Protein AF-A0A645IVE7-F1 (afdb_monomer_lite)

pLDDT: mean 90.04, std 11.1, range [59.75, 98.44]

InterPro domains:
  IPR007184 Mannoside phosphorylase [PF04041] (2-77)
  IPR007184 Mannoside phosphorylase [PTHR34106] (1-77)
  IPR023296 Glycosyl hydrolase, five-bladed beta-propeller domain superfamily [G3DSA:2.115.10.20] (1-80)
  IPR023296 Glycosyl hydrolase, five-bladed beta-propeller domain superfamily [SSF75005] (1-71)

Structure (mmCIF, N/CA/C/O backbone):
data_AF-A0A645IVE7-F1
#
_entry.id   AF-A0A645IVE7-F1
#
loop_
_atom_site.group_PDB
_atom_site.id
_atom_site.type_symbol
_atom_site.label_atom_id
_atom_site.label_alt_id
_atom_site.label_comp_id
_atom_site.label_asym_id
_atom_site.label_entity_id
_atom_site.label_seq_id
_atom_site.pdbx_PDB_ins_code
_atom_site.Cartn_x
_atom_site.Cartn_y
_atom_site.Cartn_z
_atom_site.occupancy
_atom_site.B_iso_or_equiv
_atom_site.auth_seq_id
_atom_site.auth_comp_id
_atom_site.auth_asym_id
_atom_site.auth_atom_id
_atom_site.pdbx_PDB_model_num
ATOM 1 N N . MET A 1 1 ? -10.160 4.236 7.125 1.00 92.12 1 MET A N 1
ATOM 2 C CA . MET A 1 1 ? -10.665 3.307 8.155 1.00 92.12 1 MET A CA 1
ATOM 3 C C . MET A 1 1 ? -12.133 3.587 8.321 1.00 92.12 1 MET A C 1
ATOM 5 O O . MET A 1 1 ? -12.492 4.733 8.575 1.00 92.12 1 MET A O 1
ATOM 9 N N . PHE A 1 2 ? -12.946 2.565 8.107 1.00 95.00 2 PHE A N 1
ATOM 10 C CA . PHE A 1 2 ? -14.398 2.632 8.201 1.00 95.00 2 PHE A CA 1
ATOM 11 C C . PHE A 1 2 ? -14.867 1.989 9.503 1.00 95.00 2 PHE A C 1
ATOM 13 O O . PHE A 1 2 ? -14.102 1.266 10.147 1.00 95.00 2 PHE A O 1
ATOM 20 N N . ASP A 1 3 ? -16.093 2.300 9.900 1.00 95.31 3 ASP A N 1
ATOM 21 C CA . ASP A 1 3 ? -16.745 1.661 11.036 1.00 95.31 3 ASP A CA 1
ATOM 22 C C . ASP A 1 3 ? -17.033 0.184 10.726 1.00 95.31 3 ASP A C 1
ATOM 24 O O . ASP A 1 3 ? -17.318 -0.189 9.587 1.00 95.31 3 ASP A O 1
ATOM 28 N N . LEU A 1 4 ? -16.894 -0.672 11.740 1.00 97.06 4 LEU A N 1
ATOM 29 C CA . LEU A 1 4 ? -17.060 -2.118 11.593 1.00 97.06 4 LEU A CA 1
ATOM 30 C C . LEU A 1 4 ? -18.537 -2.520 11.454 1.00 97.06 4 LEU A C 1
ATOM 32 O O . LEU A 1 4 ? -18.830 -3.512 10.792 1.00 97.06 4 LEU A O 1
ATOM 36 N N . ALA A 1 5 ? -19.451 -1.780 12.088 1.00 97.94 5 ALA A N 1
ATOM 37 C CA . ALA A 1 5 ? -20.885 -2.051 12.036 1.00 97.94 5 ALA A CA 1
ATOM 38 C C . ALA A 1 5 ? -21.556 -1.356 10.842 1.00 97.94 5 ALA A C 1
ATOM 40 O O . ALA A 1 5 ? -22.482 -1.912 10.256 1.00 97.94 5 ALA A O 1
ATOM 41 N N . ASP A 1 6 ? -21.079 -0.163 10.474 1.00 95.94 6 ASP A N 1
ATOM 42 C CA . ASP A 1 6 ? -21.582 0.605 9.332 1.00 95.94 6 ASP A CA 1
ATOM 43 C C . ASP A 1 6 ? -20.437 1.032 8.389 1.00 95.94 6 ASP A C 1
ATOM 45 O O . ASP A 1 6 ? -19.829 2.089 8.580 1.00 95.94 6 ASP A O 1
ATOM 49 N N . PRO A 1 7 ? -20.145 0.265 7.322 1.00 95.31 7 PRO A N 1
ATOM 50 C CA . PRO A 1 7 ? -19.025 0.558 6.430 1.00 95.31 7 PRO A CA 1
ATOM 51 C C . PRO A 1 7 ? -19.211 1.842 5.607 1.00 95.31 7 PRO A C 1
ATOM 53 O O . PRO A 1 7 ? -18.259 2.285 4.968 1.00 95.31 7 PRO A O 1
ATOM 56 N N . THR A 1 8 ? -20.397 2.468 5.611 1.00 95.44 8 THR A N 1
ATOM 57 C CA . THR A 1 8 ? -20.606 3.777 4.965 1.00 95.44 8 THR A CA 1
ATOM 58 C C . THR A 1 8 ? -20.008 4.923 5.788 1.00 95.44 8 THR A C 1
ATOM 60 O O . THR A 1 8 ? -19.747 6.010 5.267 1.00 95.44 8 THR A O 1
ATOM 63 N N . LYS A 1 9 ? -19.722 4.674 7.071 1.00 92.50 9 LYS A N 1
ATOM 64 C CA . LYS A 1 9 ? -19.172 5.656 7.997 1.00 92.50 9 LYS A CA 1
ATOM 65 C C . LYS A 1 9 ? -17.647 5.634 7.991 1.00 92.50 9 LYS A C 1
ATOM 67 O O . LYS A 1 9 ? -16.999 4.700 8.467 1.00 92.50 9 LYS A O 1
ATOM 72 N N . LEU A 1 10 ? -17.056 6.719 7.501 1.00 92.81 10 LEU A N 1
ATOM 73 C CA . LEU A 1 10 ? -15.612 6.932 7.498 1.00 92.81 10 LEU A CA 1
ATOM 74 C C . LEU A 1 10 ? -15.132 7.467 8.860 1.00 92.81 10 LEU A C 1
ATOM 76 O O . LEU A 1 10 ? -15.565 8.526 9.308 1.00 92.81 10 LEU A O 1
ATOM 80 N N . LEU A 1 11 ? -14.222 6.743 9.517 1.00 94.81 11 LEU A N 1
ATOM 81 C CA . LEU A 1 11 ? -13.693 7.093 10.844 1.00 94.81 11 LEU A CA 1
ATOM 82 C C . LEU A 1 11 ? -12.349 7.825 10.787 1.00 94.81 11 LEU A C 1
ATOM 84 O O . LEU A 1 11 ? -12.089 8.706 11.607 1.00 94.81 11 LEU A O 1
ATOM 88 N N . ALA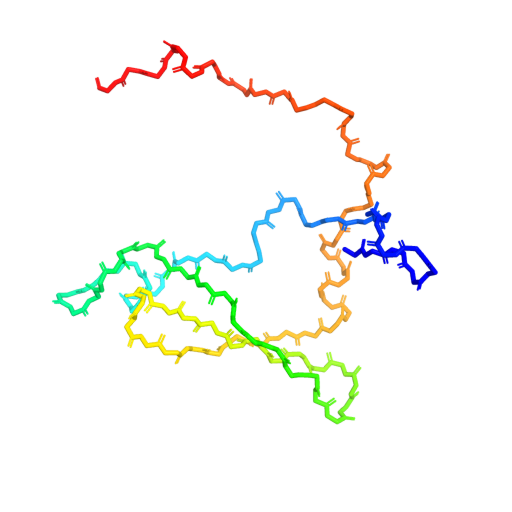 A 1 12 ? -11.474 7.442 9.856 1.00 94.56 12 ALA A N 1
ATOM 89 C CA . ALA A 1 12 ? -10.143 8.027 9.711 1.00 94.56 12 ALA A CA 1
ATOM 90 C C . ALA A 1 12 ? -9.597 7.874 8.286 1.00 94.56 12 ALA A C 1
ATOM 92 O O . ALA A 1 12 ? -9.905 6.896 7.599 1.00 94.56 12 ALA A O 1
ATOM 93 N N . VAL A 1 13 ? -8.721 8.787 7.877 1.00 94.31 13 VAL A N 1
ATOM 94 C CA . VAL A 1 13 ? -8.014 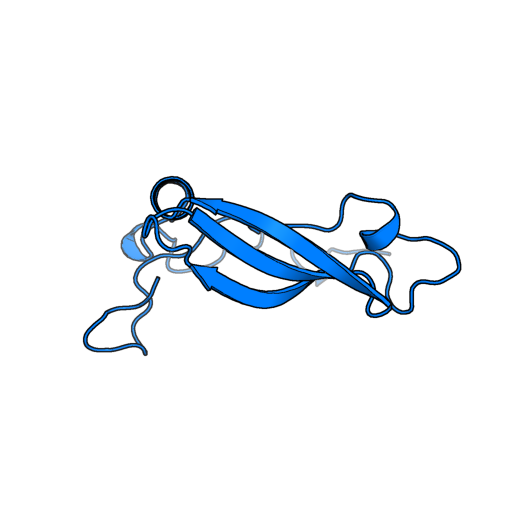8.789 6.580 1.00 94.31 13 VAL A CA 1
ATOM 95 C C . VAL A 1 13 ? -6.545 9.132 6.785 1.00 94.31 13 VAL A C 1
ATOM 97 O O . VAL A 1 13 ? -6.177 9.672 7.824 1.00 94.31 13 VAL A O 1
ATOM 100 N N . THR A 1 14 ? -5.694 8.869 5.802 1.00 93.75 14 THR A N 1
ATOM 101 C CA . THR A 1 14 ? -4.345 9.444 5.782 1.00 93.75 14 THR A CA 1
ATOM 102 C C . THR A 1 14 ? -4.408 10.865 5.217 1.00 93.75 14 THR A C 1
ATOM 104 O O . THR A 1 14 ? -5.220 11.154 4.340 1.00 93.75 14 THR A O 1
ATOM 107 N N . LYS A 1 15 ? -3.584 11.786 5.736 1.00 90.81 15 LYS A N 1
ATOM 108 C CA . LYS A 1 15 ? -3.511 13.167 5.206 1.00 90.81 15 LYS A CA 1
ATOM 109 C C . LYS A 1 15 ? -2.701 13.276 3.916 1.00 90.81 15 LYS A C 1
ATOM 111 O O . LYS A 1 15 ? -2.874 14.237 3.175 1.00 90.81 15 LYS A O 1
ATOM 116 N N . SER A 1 16 ? -1.843 12.295 3.676 1.00 91.25 16 SER A N 1
ATOM 117 C CA . SER A 1 16 ? -1.007 12.179 2.490 1.00 91.25 16 SER A CA 1
ATOM 118 C C . SER A 1 16 ? -1.219 10.802 1.857 1.00 91.25 16 SER A C 1
ATOM 120 O O . SER A 1 16 ? -1.670 9.877 2.552 1.00 91.25 16 SER A O 1
ATOM 122 N N . PRO A 1 17 ? -0.907 10.645 0.560 1.00 93.69 17 PRO A N 1
ATOM 123 C CA . PRO A 1 17 ? -0.839 9.331 -0.065 1.00 93.69 17 PRO A CA 1
ATOM 124 C C . PRO A 1 17 ? 0.116 8.407 0.702 1.00 93.69 17 PRO A C 1
ATOM 126 O O . PRO A 1 17 ? 1.121 8.863 1.242 1.00 93.69 17 PRO A O 1
ATOM 129 N N . LEU A 1 18 ? -0.209 7.114 0.751 1.00 94.44 18 LEU A N 1
ATOM 130 C CA . LEU A 1 18 ? 0.668 6.095 1.344 1.00 94.44 18 LEU A CA 1
ATOM 131 C C . LEU A 1 18 ? 1.819 5.707 0.413 1.00 94.44 18 LEU A C 1
ATOM 133 O O . LEU A 1 18 ? 2.888 5.339 0.880 1.00 94.44 18 LEU A O 1
ATOM 137 N N . LEU A 1 19 ? 1.568 5.768 -0.893 1.00 95.25 19 LEU A N 1
ATOM 138 C CA . LEU A 1 19 ? 2.507 5.431 -1.949 1.00 95.25 19 LEU A CA 1
ATOM 139 C C . LEU A 1 19 ? 2.309 6.436 -3.085 1.00 95.25 19 LEU A C 1
ATOM 141 O O . LEU A 1 19 ? 1.170 6.790 -3.406 1.00 95.25 19 LEU A O 1
ATOM 145 N N . VAL A 1 20 ? 3.411 6.902 -3.661 1.00 96.38 20 VAL A N 1
ATOM 146 C CA . VAL A 1 20 ? 3.459 7.757 -4.852 1.00 96.38 20 VAL A CA 1
ATOM 147 C C . VAL A 1 20 ? 4.487 7.174 -5.818 1.00 96.38 20 VAL A C 1
ATOM 149 O O . VAL A 1 20 ? 5.338 6.399 -5.397 1.00 96.38 20 VAL A O 1
ATOM 152 N N . ALA A 1 21 ? 4.392 7.512 -7.103 1.00 96.12 21 ALA A N 1
ATOM 153 C CA . ALA A 1 21 ? 5.377 7.084 -8.089 1.00 96.12 21 ALA A CA 1
ATOM 154 C C . ALA A 1 21 ? 6.728 7.767 -7.822 1.00 96.12 21 ALA A C 1
ATOM 156 O O . ALA A 1 21 ? 6.814 8.995 -7.858 1.00 96.12 21 ALA A O 1
ATOM 157 N N . GLU A 1 22 ? 7.775 6.979 -7.594 1.00 95.44 22 GLU A N 1
ATOM 158 C CA . GLU A 1 22 ? 9.140 7.465 -7.355 1.00 95.44 22 GLU A CA 1
ATOM 159 C C . GLU A 1 22 ? 10.169 6.708 -8.199 1.00 95.44 22 GLU A C 1
ATOM 161 O O . GLU A 1 22 ? 11.112 7.303 -8.725 1.00 95.44 22 GLU A O 1
ATOM 166 N N . ALA A 1 23 ? 9.995 5.396 -8.366 1.00 94.00 23 ALA A N 1
ATOM 167 C CA . ALA A 1 23 ? 10.948 4.568 -9.089 1.00 94.00 23 ALA A CA 1
ATOM 168 C C . ALA A 1 23 ? 10.829 4.749 -10.617 1.00 94.00 23 ALA A C 1
ATOM 170 O O . ALA A 1 23 ? 9.765 5.122 -11.119 1.00 94.00 23 ALA A O 1
ATOM 171 N N . PRO A 1 24 ? 11.877 4.437 -11.409 1.00 93.69 24 PRO A N 1
ATOM 172 C CA . PRO A 1 24 ? 11.823 4.583 -12.868 1.00 93.69 24 PRO A CA 1
ATOM 173 C C . PRO A 1 24 ? 10.700 3.781 -13.539 1.00 93.69 24 PRO A C 1
ATOM 175 O O . PRO A 1 24 ? 10.101 4.242 -14.503 1.00 93.69 24 PRO A O 1
ATOM 178 N N . TYR A 1 25 ? 10.373 2.600 -13.007 1.00 92.62 25 TYR A N 1
ATOM 179 C CA . TYR A 1 25 ? 9.273 1.766 -13.507 1.00 92.62 25 TYR A CA 1
ATOM 180 C C . TYR A 1 25 ? 7.874 2.298 -13.133 1.00 92.62 25 TYR A C 1
ATOM 182 O O . TYR A 1 25 ? 6.881 1.727 -13.566 1.00 92.62 25 TYR A O 1
ATOM 190 N N . GLU A 1 26 ? 7.787 3.373 -12.345 1.00 95.44 26 GLU A N 1
ATOM 191 C CA . GLU A 1 26 ? 6.540 4.042 -11.936 1.00 95.44 26 GLU A CA 1
ATOM 192 C C . GLU A 1 26 ? 6.423 5.434 -12.562 1.00 95.44 26 GLU A C 1
ATOM 194 O O . GLU A 1 26 ? 5.338 5.864 -12.948 1.00 95.44 26 GLU A O 1
ATOM 199 N N . THR A 1 27 ? 7.545 6.156 -12.627 1.00 95.50 27 THR A N 1
ATOM 200 C CA . THR A 1 27 ? 7.600 7.556 -13.058 1.00 95.50 27 THR A CA 1
ATOM 201 C C . THR A 1 27 ? 7.773 7.707 -14.558 1.00 95.50 27 THR A C 1
ATOM 203 O O . THR A 1 27 ? 7.175 8.619 -15.115 1.00 95.50 27 THR A O 1
ATOM 206 N N . GLY A 1 28 ? 8.516 6.823 -15.229 1.00 86.81 28 GLY A N 1
ATOM 207 C CA . GLY A 1 28 ? 8.755 6.968 -16.662 1.00 86.81 28 GLY A CA 1
ATOM 208 C C . GLY A 1 28 ? 9.959 6.190 -17.180 1.00 86.81 28 GLY A C 1
ATOM 209 O O . GLY A 1 28 ? 11.086 6.389 -16.728 1.00 86.81 28 GLY A O 1
ATOM 210 N N . HIS A 1 29 ? 9.718 5.355 -18.190 1.00 78.19 29 HIS A N 1
ATOM 211 C CA . HIS A 1 29 ? 10.696 4.913 -19.188 1.00 78.19 29 HIS A CA 1
ATOM 212 C C . HIS A 1 29 ? 9.947 4.467 -20.453 1.00 78.19 29 HIS A C 1
ATOM 214 O O . HIS A 1 29 ? 8.739 4.241 -20.408 1.00 78.19 29 HIS A O 1
ATOM 220 N N . ASP A 1 30 ? 10.666 4.238 -21.553 1.00 77.31 30 ASP A N 1
ATOM 221 C CA . ASP A 1 30 ? 10.162 4.039 -22.927 1.00 77.31 30 ASP A CA 1
ATOM 222 C C . ASP A 1 30 ? 9.124 2.908 -23.129 1.00 77.31 30 ASP A C 1
ATOM 224 O O . ASP A 1 30 ? 8.657 2.688 -24.244 1.00 77.31 30 ASP A O 1
ATOM 228 N N . LYS A 1 31 ? 8.800 2.130 -22.087 1.00 80.50 31 LYS A N 1
ATOM 229 C CA . LYS A 1 31 ? 7.876 0.985 -22.152 1.00 80.50 31 LYS A CA 1
ATOM 230 C C . LYS A 1 31 ? 6.608 1.155 -21.308 1.00 80.50 31 LYS A C 1
ATOM 232 O O . LYS A 1 31 ? 5.764 0.266 -21.360 1.00 80.50 31 LYS A O 1
ATOM 237 N N . LEU A 1 32 ? 6.484 2.218 -20.510 1.00 88.56 32 LEU A N 1
ATOM 238 C CA . LEU A 1 32 ? 5.278 2.448 -19.712 1.00 88.56 32 LEU A CA 1
ATOM 239 C C . LEU A 1 32 ? 4.134 2.943 -20.601 1.00 88.56 32 LEU A C 1
ATOM 241 O O . LEU A 1 32 ? 4.356 3.677 -21.562 1.00 88.56 32 LEU A O 1
ATOM 245 N N . TRP A 1 33 ? 2.906 2.557 -20.260 1.00 92.06 33 TRP A N 1
ATOM 246 C CA . TRP A 1 33 ? 1.707 3.078 -20.922 1.00 92.06 33 TRP A CA 1
ATOM 247 C C . TRP A 1 33 ? 1.242 4.386 -20.282 1.00 92.06 33 TRP A C 1
ATOM 249 O O . TRP A 1 33 ? 0.692 5.250 -20.964 1.00 92.06 33 TRP A O 1
ATOM 259 N N . THR A 1 34 ? 1.473 4.528 -18.976 1.00 94.50 34 THR A N 1
ATOM 260 C CA . THR A 1 34 ? 1.090 5.693 -18.178 1.00 94.50 34 THR A CA 1
ATOM 261 C C . THR A 1 34 ? 2.249 6.111 -17.269 1.00 94.50 34 THR A C 1
ATOM 263 O O . THR A 1 34 ? 2.680 5.373 -16.393 1.00 94.50 34 THR A O 1
ATOM 266 N N . GLU A 1 35 ? 2.809 7.299 -17.482 1.00 95.19 35 GLU A N 1
ATOM 267 C CA . GLU A 1 35 ? 3.879 7.830 -16.626 1.00 95.19 35 GLU A CA 1
ATOM 268 C C . GLU A 1 35 ? 3.326 8.306 -15.271 1.00 95.19 35 GLU A C 1
ATOM 270 O O . GLU A 1 35 ? 2.129 8.574 -15.133 1.00 95.19 35 GLU A O 1
ATOM 275 N N . TYR A 1 36 ? 4.194 8.405 -14.258 1.00 95.69 36 TYR A N 1
ATOM 276 C CA . TYR A 1 36 ? 3.856 8.863 -12.899 1.00 95.69 36 TYR A CA 1
ATOM 277 C C . TYR A 1 36 ? 2.637 8.170 -12.268 1.00 95.69 36 TYR A C 1
ATOM 279 O O . TYR A 1 36 ? 1.877 8.783 -11.514 1.00 95.69 36 TYR A O 1
ATOM 287 N N . THR A 1 37 ? 2.445 6.884 -12.567 1.00 94.75 37 THR A N 1
ATOM 288 C CA . THR A 1 37 ? 1.231 6.149 -12.206 1.00 94.75 37 THR A CA 1
ATOM 289 C C . THR A 1 37 ? 1.554 4.934 -11.347 1.00 94.75 37 THR A C 1
ATOM 291 O O . THR A 1 37 ? 2.305 4.045 -11.748 1.00 94.75 37 THR A O 1
ATOM 294 N N . ILE A 1 38 ? 0.915 4.875 -10.177 1.00 96.81 38 ILE A N 1
ATOM 295 C CA . ILE A 1 38 ? 0.819 3.685 -9.327 1.00 96.81 38 ILE A CA 1
ATOM 296 C C . ILE A 1 38 ? -0.652 3.412 -9.021 1.00 96.81 38 ILE A C 1
ATOM 298 O O . ILE A 1 38 ? -1.424 4.346 -8.793 1.00 96.81 38 ILE A O 1
ATOM 302 N N . PHE A 1 39 ? -1.048 2.141 -8.995 1.00 97.19 39 PHE A N 1
ATOM 303 C CA . PHE A 1 39 ? -2.433 1.766 -8.718 1.00 97.19 39 PHE A CA 1
ATOM 304 C C . PHE A 1 39 ? -2.527 0.491 -7.868 1.00 97.19 39 PHE A C 1
ATOM 306 O O . PHE A 1 39 ? -2.288 -0.603 -8.386 1.00 97.19 39 PHE A O 1
ATOM 313 N N . PRO A 1 40 ? -2.869 0.576 -6.567 1.00 97.12 40 PRO A N 1
ATOM 314 C CA . PRO A 1 40 ? -3.029 -0.609 -5.729 1.00 97.12 40 PRO A CA 1
ATOM 315 C C . PRO A 1 40 ? -4.200 -1.469 -6.221 1.00 97.12 40 PRO A C 1
ATOM 317 O O . PRO A 1 40 ? -5.317 -0.981 -6.377 1.00 97.12 40 PRO A O 1
ATOM 320 N N . CYS A 1 41 ? -3.951 -2.758 -6.447 1.00 96.75 41 CYS A N 1
ATOM 321 C CA . CYS A 1 41 ? -4.914 -3.690 -7.045 1.00 96.75 41 CYS A CA 1
ATOM 322 C C . CYS A 1 41 ? -5.211 -4.920 -6.175 1.00 96.75 41 CYS A C 1
ATOM 324 O O . CYS A 1 41 ? -6.187 -5.627 -6.420 1.00 96.75 41 CYS A O 1
ATOM 326 N N . GLY A 1 42 ? -4.420 -5.167 -5.130 1.00 97.56 42 GLY A N 1
ATOM 327 C CA . GLY A 1 42 ? -4.676 -6.251 -4.189 1.00 97.56 42 GLY A CA 1
ATOM 328 C C . GLY A 1 42 ? -3.854 -6.119 -2.918 1.00 97.56 42 GLY A C 1
ATOM 329 O O . GLY A 1 42 ? -2.808 -5.477 -2.907 1.00 97.56 42 GLY A O 1
ATOM 330 N N . ALA A 1 43 ? -4.315 -6.739 -1.835 1.00 97.69 43 ALA A N 1
ATOM 331 C CA . ALA A 1 43 ? -3.550 -6.805 -0.600 1.00 97.69 43 ALA A CA 1
ATOM 332 C C . ALA A 1 43 ? -3.742 -8.148 0.112 1.00 97.69 43 ALA A C 1
ATOM 334 O O . ALA A 1 43 ? -4.834 -8.714 0.093 1.00 97.69 43 ALA A O 1
ATOM 335 N N . ILE A 1 44 ? -2.679 -8.647 0.745 1.00 98.25 44 ILE A N 1
ATOM 336 C CA . ILE A 1 44 ? -2.657 -9.915 1.480 1.00 98.25 44 ILE A CA 1
ATOM 337 C C . ILE A 1 44 ? -2.072 -9.673 2.870 1.00 98.25 44 ILE A C 1
ATOM 339 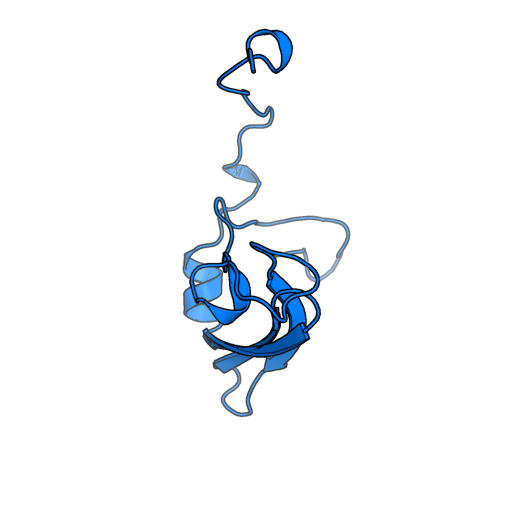O O . ILE A 1 44 ? -0.909 -9.290 3.015 1.00 98.25 44 ILE A O 1
ATOM 343 N N . LEU A 1 45 ? -2.878 -9.935 3.898 1.00 98.12 45 LEU A N 1
ATOM 344 C CA . LEU A 1 45 ? -2.421 -9.982 5.284 1.00 98.12 45 LEU A CA 1
ATOM 345 C C . LEU A 1 45 ? -1.736 -11.331 5.533 1.00 98.12 45 LEU A C 1
ATOM 347 O O . LEU A 1 45 ? -2.335 -12.373 5.277 1.00 98.12 45 LEU A O 1
ATOM 351 N N . GLN A 1 46 ? -0.493 -11.299 6.004 1.00 98.31 46 GLN A N 1
ATOM 352 C CA . GLN A 1 46 ? 0.302 -12.498 6.267 1.00 98.31 46 GLN A CA 1
ATOM 353 C C . GLN A 1 46 ? -0.184 -13.249 7.522 1.00 98.31 46 GLN A C 1
ATOM 355 O O . GLN A 1 46 ? -0.953 -12.725 8.337 1.00 98.31 46 GLN A O 1
ATOM 360 N N . ASP A 1 47 ? 0.308 -14.479 7.696 1.00 97.88 47 ASP A N 1
ATOM 361 C CA . ASP A 1 47 ? -0.066 -15.381 8.798 1.00 97.88 47 ASP A CA 1
ATOM 362 C C . ASP A 1 47 ? 0.252 -14.814 10.190 1.00 97.88 47 ASP A C 1
ATOM 364 O O . ASP A 1 47 ? -0.418 -15.146 11.167 1.00 97.88 47 ASP A O 1
ATOM 368 N N . ASP A 1 48 ? 1.222 -13.899 10.288 1.00 97.31 48 ASP A N 1
ATOM 369 C CA . ASP A 1 48 ? 1.565 -13.184 11.523 1.00 97.31 48 ASP A CA 1
ATOM 370 C C . ASP A 1 48 ? 0.490 -12.178 11.984 1.00 97.31 48 ASP A C 1
ATOM 372 O O . ASP A 1 48 ? 0.613 -11.584 13.060 1.00 97.31 48 ASP A O 1
ATOM 376 N N . ARG A 1 49 ? -0.564 -11.985 11.174 1.00 96.38 49 ARG A N 1
ATOM 377 C CA . ARG A 1 49 ? -1.693 -11.073 11.407 1.00 96.38 49 ARG A CA 1
ATOM 378 C C . ARG A 1 49 ? -1.276 -9.608 11.577 1.00 96.38 49 ARG A C 1
ATOM 380 O O . ARG A 1 49 ? -2.048 -8.817 12.121 1.00 96.38 49 ARG A O 1
ATOM 387 N N . LYS A 1 50 ? -0.083 -9.235 11.111 1.00 97.38 50 LYS A N 1
ATOM 388 C CA . LYS A 1 50 ? 0.486 -7.887 11.233 1.00 97.38 50 LYS A CA 1
ATOM 389 C C . LYS A 1 50 ? 1.010 -7.358 9.909 1.00 97.38 50 LYS A C 1
ATOM 391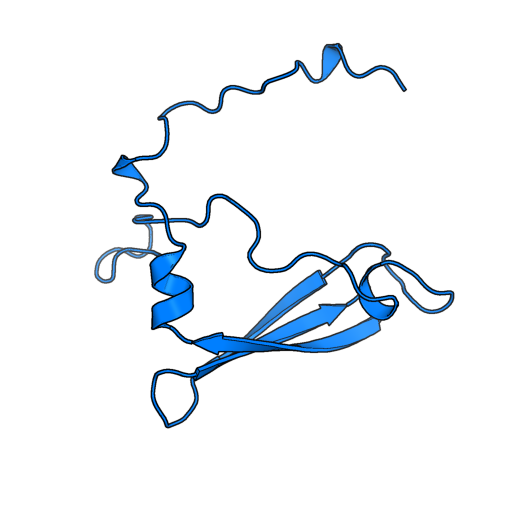 O O . LYS A 1 50 ? 0.759 -6.194 9.612 1.00 97.38 50 LYS A O 1
ATOM 396 N N . THR A 1 51 ? 1.708 -8.182 9.138 1.00 98.38 51 THR A N 1
ATOM 397 C CA . THR A 1 51 ? 2.366 -7.779 7.895 1.00 98.38 51 THR A CA 1
ATOM 398 C C . THR A 1 51 ? 1.359 -7.751 6.754 1.00 98.38 51 THR A C 1
ATOM 400 O O . THR A 1 51 ? 0.693 -8.745 6.464 1.00 98.38 51 THR A O 1
ATOM 403 N N . LEU A 1 52 ? 1.234 -6.603 6.098 1.00 98.19 52 LEU A N 1
ATOM 404 C CA . LEU A 1 52 ? 0.362 -6.379 4.957 1.00 98.19 52 LEU A CA 1
ATOM 405 C C . LEU A 1 52 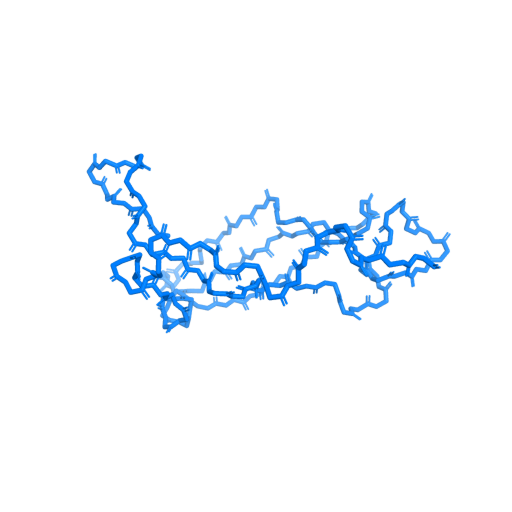? 1.212 -6.198 3.700 1.00 98.19 52 LEU A C 1
ATOM 407 O O . LEU A 1 52 ? 2.010 -5.267 3.600 1.00 98.19 52 LEU A O 1
ATOM 411 N N . ARG A 1 53 ? 0.983 -7.067 2.720 1.00 98.44 53 ARG A N 1
ATOM 412 C CA . ARG A 1 53 ? 1.543 -6.958 1.373 1.00 98.44 53 ARG A CA 1
ATOM 413 C C . ARG A 1 53 ? 0.529 -6.306 0.455 1.00 98.44 53 ARG A C 1
ATOM 415 O O . ARG A 1 53 ? -0.593 -6.794 0.380 1.00 98.44 53 ARG A O 1
ATOM 422 N N . VAL A 1 54 ? 0.911 -5.238 -0.236 1.00 98.12 54 VAL A N 1
ATOM 423 C CA . VAL A 1 54 ? 0.058 -4.505 -1.178 1.00 98.12 54 VAL A CA 1
ATOM 424 C C . VAL A 1 54 ? 0.648 -4.630 -2.575 1.00 98.12 54 VAL A C 1
ATOM 426 O O . VAL A 1 54 ? 1.736 -4.128 -2.849 1.00 98.12 54 VAL A O 1
ATOM 429 N N . TYR A 1 55 ? -0.079 -5.303 -3.457 1.00 98.38 55 TYR A N 1
ATOM 430 C CA . TYR A 1 55 ? 0.242 -5.390 -4.872 1.00 98.38 55 TYR A CA 1
ATOM 431 C C . TYR A 1 55 ? -0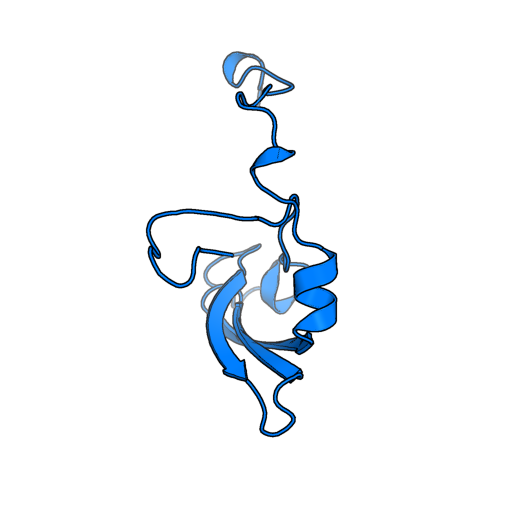.321 -4.171 -5.591 1.00 98.38 55 TYR A C 1
ATOM 433 O O . TYR A 1 55 ? -1.485 -3.804 -5.393 1.00 98.38 55 TYR A O 1
ATOM 441 N N . TYR A 1 56 ? 0.501 -3.550 -6.426 1.00 98.31 56 TYR A N 1
ATOM 442 C CA . TYR A 1 56 ? 0.116 -2.371 -7.188 1.00 98.31 56 TYR A CA 1
ATOM 443 C C . TYR A 1 56 ? 0.655 -2.442 -8.614 1.00 98.31 56 TYR A C 1
ATOM 445 O O . TYR A 1 56 ? 1.719 -3.005 -8.857 1.00 98.31 56 TYR A O 1
ATOM 453 N N . GLY A 1 57 ? -0.098 -1.904 -9.568 1.00 97.31 57 GLY A N 1
ATOM 454 C CA . GLY A 1 57 ? 0.379 -1.682 -10.927 1.00 97.31 57 GLY A CA 1
ATOM 455 C C . GLY A 1 57 ? 1.260 -0.439 -10.989 1.00 97.31 57 GLY A C 1
ATOM 456 O O . GLY A 1 57 ? 0.954 0.547 -10.319 1.00 97.31 57 GLY A O 1
ATOM 457 N N . ALA A 1 58 ? 2.318 -0.485 -11.794 1.00 96.25 58 ALA A N 1
ATOM 458 C CA . ALA A 1 58 ? 3.164 0.658 -12.110 1.00 96.25 58 ALA A CA 1
ATOM 459 C C . ALA A 1 58 ? 3.133 0.922 -13.623 1.00 96.25 58 ALA A C 1
ATOM 461 O O . ALA A 1 58 ? 3.387 0.023 -14.434 1.00 96.25 58 ALA A O 1
ATOM 462 N N . GLY A 1 59 ? 2.725 2.142 -13.978 1.00 93.75 59 GLY A N 1
ATOM 463 C CA . GLY A 1 59 ? 2.556 2.636 -15.346 1.00 93.75 59 GLY A CA 1
ATOM 464 C C . GLY A 1 59 ? 1.777 1.741 -16.313 1.00 93.75 59 GLY A C 1
ATOM 465 O O . GLY A 1 59 ? 2.164 1.613 -17.479 1.00 93.75 59 GLY A O 1
ATOM 466 N N . ASP A 1 60 ? 0.735 1.071 -15.801 1.00 94.31 60 ASP A N 1
ATOM 467 C CA . ASP A 1 60 ? -0.081 0.052 -16.482 1.00 94.31 60 ASP A CA 1
ATOM 468 C C . ASP A 1 60 ? 0.743 -1.020 -17.220 1.00 94.31 60 ASP A C 1
ATOM 470 O O . ASP A 1 60 ? 0.290 -1.635 -18.184 1.00 94.31 60 ASP A O 1
ATOM 474 N N . TYR A 1 61 ? 1.975 -1.253 -16.764 1.00 94.19 61 TYR A N 1
ATOM 475 C CA . TYR A 1 61 ? 2.963 -2.073 -17.459 1.00 94.19 61 TYR A CA 1
ATOM 476 C C . TYR A 1 61 ? 3.407 -3.277 -16.631 1.00 94.19 61 TYR A C 1
ATOM 478 O O . TYR A 1 61 ? 3.462 -4.397 -17.142 1.00 94.19 61 TYR A O 1
ATOM 486 N N . CYS A 1 62 ? 3.718 -3.075 -15.350 1.00 93.94 62 CYS A N 1
ATOM 487 C CA . CYS A 1 62 ? 4.155 -4.147 -14.458 1.00 93.94 62 CYS A CA 1
ATOM 488 C C . CYS A 1 62 ? 3.389 -4.144 -13.133 1.00 93.94 62 CYS A C 1
ATOM 490 O O . CYS A 1 62 ? 2.696 -3.190 -12.785 1.00 93.94 62 CYS A O 1
ATOM 492 N N . THR A 1 63 ? 3.496 -5.252 -12.398 1.00 96.81 63 THR A N 1
ATOM 493 C CA . THR A 1 63 ? 2.974 -5.383 -11.034 1.00 96.81 63 THR A CA 1
ATOM 494 C C . THR A 1 63 ? 4.132 -5.401 -10.049 1.00 96.81 63 THR A C 1
ATOM 496 O O . THR A 1 63 ? 5.088 -6.160 -10.208 1.00 96.81 63 THR A O 1
ATOM 499 N N . CYS A 1 64 ? 4.005 -4.585 -9.014 1.00 97.31 64 CYS A N 1
ATOM 500 C CA . CYS A 1 64 ? 4.973 -4.369 -7.956 1.00 97.31 64 CYS A CA 1
ATOM 501 C C . CYS A 1 64 ? 4.366 -4.755 -6.600 1.00 97.31 64 CYS A C 1
ATOM 503 O O . CYS A 1 64 ? 3.168 -5.033 -6.484 1.00 97.31 64 CYS A O 1
ATOM 505 N N . LEU A 1 65 ? 5.208 -4.791 -5.568 1.00 97.88 65 LEU A N 1
ATOM 506 C CA . LEU A 1 65 ? 4.823 -5.146 -4.208 1.00 97.88 65 LEU A CA 1
ATOM 507 C C . LEU A 1 65 ? 5.399 -4.124 -3.227 1.00 97.88 65 LEU A C 1
ATOM 509 O O . LEU A 1 65 ? 6.608 -3.918 -3.194 1.00 97.88 65 LEU A O 1
ATOM 513 N N . ALA A 1 66 ? 4.532 -3.552 -2.398 1.00 97.62 66 ALA A N 1
ATOM 514 C CA . ALA A 1 66 ? 4.900 -2.804 -1.204 1.00 97.62 66 ALA A CA 1
ATOM 515 C C . ALA A 1 66 ? 4.552 -3.621 0.051 1.00 97.62 66 ALA A C 1
ATOM 517 O O . ALA A 1 66 ? 3.601 -4.409 0.051 1.00 97.62 66 ALA A O 1
ATOM 518 N N . GLU A 1 67 ? 5.304 -3.431 1.132 1.00 97.88 67 GLU A N 1
ATOM 519 C CA . GLU A 1 67 ? 5.082 -4.110 2.410 1.00 97.88 67 GLU A CA 1
ATOM 520 C C . GLU A 1 67 ? 5.048 -3.087 3.551 1.00 97.88 67 GLU A C 1
ATOM 522 O O . GLU A 1 67 ? 5.812 -2.125 3.567 1.00 97.88 67 GLU A O 1
ATOM 527 N N . THR A 1 68 ? 4.126 -3.279 4.490 1.00 97.44 68 THR A N 1
ATOM 528 C CA . THR A 1 68 ? 4.002 -2.485 5.721 1.00 97.44 68 THR A CA 1
ATOM 529 C C . THR A 1 68 ? 3.364 -3.341 6.813 1.00 97.44 68 THR A C 1
ATOM 531 O O . THR A 1 68 ? 2.965 -4.480 6.565 1.00 97.44 68 THR A O 1
ATOM 534 N N . THR A 1 69 ? 3.212 -2.810 8.023 1.00 98.00 69 THR A N 1
ATOM 535 C CA . THR A 1 69 ? 2.467 -3.466 9.100 1.00 98.00 69 THR A CA 1
ATOM 536 C C . THR A 1 69 ? 1.182 -2.710 9.453 1.00 98.00 69 THR A C 1
ATOM 538 O O . THR A 1 69 ? 1.094 -1.489 9.322 1.00 98.00 69 THR A O 1
ATOM 541 N N . LEU A 1 70 ? 0.158 -3.420 9.945 1.00 96.69 70 LEU A N 1
ATOM 542 C CA . LEU A 1 70 ? -1.085 -2.786 10.410 1.00 96.69 70 LEU A CA 1
ATOM 543 C C . LEU A 1 70 ? -0.850 -1.715 11.496 1.00 96.69 70 LEU A C 1
ATOM 545 O O . LEU A 1 70 ? -1.463 -0.651 11.391 1.00 96.69 70 LEU A O 1
ATOM 549 N N . PRO A 1 71 ? 0.031 -1.918 12.503 1.00 96.50 71 PRO A N 1
ATOM 550 C CA . PRO A 1 71 ? 0.329 -0.877 13.485 1.00 96.50 71 PRO A CA 1
ATOM 551 C C . PRO A 1 71 ? 0.929 0.396 12.876 1.00 96.50 71 PRO A C 1
ATOM 553 O O . PRO A 1 71 ? 0.515 1.493 13.252 1.00 96.50 71 PRO A O 1
ATOM 556 N N . GLU A 1 72 ? 1.857 0.274 11.924 1.00 96.19 72 GLU A N 1
ATOM 557 C CA . GLU A 1 72 ? 2.428 1.432 11.221 1.00 96.19 72 GLU A CA 1
ATOM 558 C C . GLU A 1 72 ? 1.357 2.161 10.411 1.00 96.19 72 GLU A C 1
ATOM 560 O O . GLU A 1 72 ? 1.217 3.380 10.532 1.00 96.19 72 GLU A O 1
ATOM 565 N N . LEU A 1 73 ? 0.531 1.417 9.668 1.00 94.94 73 LEU A N 1
ATOM 566 C CA . LEU A 1 73 ? -0.566 1.983 8.891 1.00 94.94 73 LEU A CA 1
ATOM 567 C C . LEU A 1 73 ? -1.572 2.729 9.778 1.00 94.94 73 LEU A C 1
ATOM 569 O O . LEU A 1 73 ? -1.992 3.832 9.435 1.00 94.94 73 LEU A O 1
ATOM 573 N N . TRP A 1 74 ? -1.947 2.169 10.932 1.00 94.62 74 TRP A N 1
ATOM 574 C CA . TRP A 1 74 ? -2.840 2.839 11.881 1.00 94.62 74 TRP A CA 1
ATOM 575 C C . TRP A 1 74 ? -2.218 4.094 12.491 1.00 94.62 74 TRP A C 1
ATOM 577 O O . TRP A 1 74 ? -2.933 5.071 12.717 1.00 94.62 74 TRP A O 1
ATOM 587 N N . SER A 1 75 ? -0.902 4.095 12.721 1.00 95.19 75 SER A N 1
ATOM 588 C CA . SER A 1 75 ? -0.197 5.223 13.340 1.00 95.19 75 SER A CA 1
ATOM 589 C C . SER A 1 75 ? -0.253 6.507 12.503 1.00 95.19 75 SER A C 1
ATOM 591 O O . SER A 1 75 ? -0.257 7.604 13.061 1.00 95.19 75 SER A O 1
ATOM 593 N N . VAL A 1 76 ? -0.364 6.379 11.176 1.00 94.69 76 VAL A N 1
ATOM 594 C CA . VAL A 1 76 ? -0.426 7.516 10.242 1.00 94.69 76 VAL A CA 1
ATOM 595 C C . VAL A 1 76 ? -1.856 7.975 9.933 1.00 94.69 76 VAL A C 1
ATOM 597 O O . VAL A 1 76 ? -2.060 8.974 9.233 1.00 94.69 76 VAL A O 1
ATOM 600 N N . MET A 1 77 ? -2.875 7.277 10.444 1.00 94.75 77 MET A N 1
ATOM 601 C CA . MET A 1 77 ? -4.267 7.652 10.207 1.00 94.75 77 MET A CA 1
ATOM 602 C C . MET A 1 77 ? -4.672 8.854 11.060 1.00 94.75 77 MET A C 1
ATOM 604 O O . MET A 1 77 ? -4.447 8.920 12.266 1.00 94.75 77 MET A O 1
ATOM 608 N N . THR A 1 78 ? -5.356 9.801 10.434 1.00 94.25 78 THR A N 1
ATOM 609 C CA . THR A 1 78 ? -5.983 10.944 11.090 1.00 94.25 78 THR A CA 1
ATOM 610 C C . THR A 1 78 ? -7.479 10.684 11.265 1.00 94.25 78 THR A C 1
ATOM 612 O O . THR A 1 78 ? -8.173 10.485 10.263 1.00 94.25 78 THR A O 1
ATOM 615 N N . PRO A 1 79 ? -8.010 10.730 12.502 1.00 93.12 79 PRO A N 1
ATOM 616 C CA . PRO A 1 79 ? -9.447 10.684 12.746 1.00 93.12 79 PRO A CA 1
ATOM 617 C C . PRO A 1 79 ? -10.185 11.776 11.974 1.00 93.12 79 PRO A C 1
ATOM 619 O O . PRO A 1 79 ? -9.771 12.936 11.997 1.00 93.12 79 PRO A O 1
ATOM 622 N N . CYS A 1 80 ? -11.309 11.434 11.348 1.00 89.69 80 CYS A N 1
ATOM 623 C CA . CYS A 1 80 ? -12.116 12.394 10.597 1.00 89.69 80 CYS A CA 1
ATOM 624 C C . CYS A 1 80 ? -12.648 13.532 11.480 1.00 89.69 80 CYS A C 1
ATOM 626 O O . CYS A 1 80 ? -12.785 14.648 11.001 1.00 89.69 80 CYS A O 1
ATOM 628 N N . SER A 1 81 ? -12.821 13.300 12.786 1.00 86.06 81 SER A N 1
ATOM 629 C CA . SER A 1 81 ? -13.154 14.345 13.769 1.00 86.06 81 SER A CA 1
ATOM 630 C C . SER A 1 81 ? -12.081 15.430 13.935 1.00 86.06 81 SER A C 1
ATOM 632 O O . SER A 1 81 ? -12.349 16.470 14.526 1.00 86.06 81 SER A O 1
ATOM 634 N N . ARG A 1 82 ? -10.858 15.192 13.444 1.00 79.62 82 ARG A N 1
ATOM 635 C CA . ARG A 1 82 ? -9.741 16.151 13.440 1.00 79.62 82 ARG A CA 1
ATOM 636 C C . ARG A 1 82 ? -9.486 16.753 12.058 1.00 79.62 82 ARG A C 1
ATOM 638 O O . ARG A 1 82 ? -8.523 17.503 11.893 1.00 79.62 82 ARG A O 1
ATOM 645 N N . LEU A 1 83 ? -10.282 16.385 11.056 1.00 77.00 83 LEU A N 1
ATOM 646 C CA . LEU A 1 83 ? -10.250 17.027 9.749 1.00 77.00 83 LEU A CA 1
ATOM 647 C C . LEU A 1 83 ? -11.146 18.261 9.807 1.00 77.00 83 LEU A C 1
ATOM 649 O O . LEU A 1 83 ? -12.196 18.246 10.444 1.00 77.00 83 LEU A O 1
ATOM 653 N N . ALA A 1 84 ? -10.717 19.341 9.159 1.00 67.94 84 ALA A N 1
ATOM 654 C CA . ALA A 1 84 ? -11.574 20.503 8.993 1.00 67.94 84 ALA A CA 1
ATOM 655 C C . ALA A 1 84 ? -12.825 20.099 8.196 1.00 67.94 84 ALA A C 1
ATOM 657 O O . ALA A 1 84 ? -12.715 19.383 7.202 1.00 67.94 84 ALA A O 1
ATOM 658 N N . GLU A 1 85 ? -14.000 20.598 8.589 1.00 62.47 85 GLU A N 1
ATOM 659 C CA . GLU A 1 85 ? -15.261 20.366 7.860 1.00 62.47 85 GLU A CA 1
ATOM 660 C C . GLU A 1 85 ? -15.225 20.910 6.423 1.00 62.47 85 GLU A C 1
ATOM 662 O O . GLU A 1 85 ? -16.036 20.534 5.577 1.00 62.47 85 GLU A O 1
ATOM 667 N N . ARG A 1 86 ? -14.281 21.813 6.136 1.00 59.75 86 ARG A N 1
ATOM 668 C CA . ARG A 1 86 ? -14.137 22.487 4.852 1.00 59.75 86 ARG A CA 1
ATOM 669 C C . ARG A 1 86 ? -12.690 22.429 4.386 1.00 59.75 86 ARG A C 1
ATOM 671 O O . ARG A 1 86 ? -11.783 22.825 5.113 1.00 59.75 86 ARG A O 1
ATOM 678 N N . ALA A 1 87 ? -12.489 21.987 3.150 1.00 63.19 87 ALA A N 1
ATOM 679 C CA . ALA A 1 87 ? -11.210 22.134 2.478 1.00 63.19 87 ALA A CA 1
ATOM 680 C C . ALA A 1 87 ? -10.966 23.620 2.179 1.00 63.19 87 ALA A C 1
ATOM 682 O O . ALA A 1 87 ? -11.738 24.256 1.459 1.00 63.19 87 ALA A O 1
ATOM 683 N N . THR A 1 88 ? -9.892 24.180 2.723 1.00 64.00 88 THR A N 1
ATOM 684 C CA . THR A 1 88 ? -9.336 25.453 2.263 1.00 64.00 88 THR A CA 1
ATOM 685 C C . THR A 1 88 ? -8.397 25.143 1.111 1.00 64.00 88 THR A C 1
ATOM 687 O O . THR A 1 88 ? -7.324 24.582 1.317 1.00 64.00 88 THR A O 1
ATOM 690 N N . VAL A 1 89 ? -8.802 25.473 -0.114 1.00 62.97 89 VAL A N 1
ATOM 691 C CA . VAL A 1 89 ? -7.899 25.383 -1.265 1.00 62.97 89 VAL A CA 1
ATOM 692 C C . VAL A 1 89 ? -6.950 26.584 -1.178 1.00 62.97 89 VAL A C 1
ATOM 694 O O . VAL A 1 89 ? -7.435 27.718 -1.194 1.00 62.97 89 VAL A O 1
ATOM 697 N N . PRO A 1 90 ? -5.627 26.382 -1.034 1.00 67.94 90 PRO A N 1
ATOM 698 C CA . PRO A 1 90 ? -4.686 27.482 -0.807 1.00 67.94 90 PRO A CA 1
ATOM 699 C C . PRO A 1 90 ? -4.480 28.372 -2.044 1.00 67.94 90 PRO A C 1
ATOM 701 O O . PRO A 1 90 ? -3.811 29.395 -1.960 1.00 67.94 90 PRO A O 1
ATOM 704 N N . PHE A 1 91 ? -5.065 28.001 -3.181 1.00 65.94 91 PHE A N 1
ATOM 705 C CA . PHE A 1 91 ? -5.059 28.758 -4.425 1.00 65.94 91 PHE A CA 1
ATOM 706 C C . PHE A 1 91 ? -6.395 28.558 -5.147 1.00 65.94 91 PHE A C 1
ATOM 708 O O . PHE A 1 91 ? -7.037 27.515 -5.009 1.00 65.94 91 PHE A O 1
ATOM 715 N N . ARG A 1 92 ? -6.843 29.545 -5.926 1.00 69.50 92 ARG A N 1
ATOM 716 C CA . ARG A 1 92 ? -7.983 29.339 -6.825 1.00 69.50 92 ARG A CA 1
ATOM 717 C C . ARG A 1 92 ? -7.462 28.713 -8.109 1.00 69.50 92 ARG A C 1
ATOM 719 O O . ARG A 1 92 ? -6.475 29.177 -8.662 1.00 69.50 92 ARG A O 1
ATOM 726 N N . ILE A 1 93 ? -8.167 27.707 -8.624 1.00 67.62 93 ILE A N 1
ATOM 727 C CA . ILE A 1 93 ? -7.880 27.116 -9.944 1.00 67.62 93 ILE A CA 1
ATOM 728 C C . ILE A 1 93 ? -7.850 28.190 -11.049 1.00 67.62 93 ILE A C 1
ATOM 730 O O . ILE A 1 93 ? -7.061 28.086 -11.977 1.00 67.62 93 ILE A O 1
ATOM 734 N N . ALA A 1 94 ? -8.646 29.257 -10.914 1.00 75.06 94 ALA A N 1
ATOM 735 C CA . ALA A 1 94 ? -8.642 30.395 -11.836 1.00 75.06 94 ALA A CA 1
ATOM 736 C C . ALA A 1 94 ? -7.333 31.217 -11.833 1.00 75.06 94 ALA A C 1
ATOM 738 O O . ALA A 1 94 ? -7.076 31.940 -12.792 1.00 75.06 94 ALA A O 1
ATOM 739 N N . ASP A 1 95 ? -6.515 31.109 -10.782 1.00 77.25 95 ASP A N 1
ATOM 740 C CA . ASP A 1 95 ? -5.237 31.822 -10.654 1.00 77.25 95 ASP A CA 1
ATOM 741 C C . ASP A 1 95 ? -4.062 31.002 -11.228 1.00 77.25 95 ASP A C 1
ATOM 743 O O . ASP A 1 95 ? -2.925 31.476 -11.263 1.00 77.25 95 ASP A O 1
ATOM 747 N N . TRP A 1 96 ? -4.322 29.775 -11.694 1.00 65.44 96 TRP A N 1
ATOM 748 C CA . TRP A 1 96 ? -3.330 28.902 -12.313 1.00 65.44 96 TRP A CA 1
ATOM 749 C C . TRP A 1 96 ? -3.148 29.302 -13.786 1.00 65.44 96 TRP A C 1
ATOM 751 O O . TRP A 1 96 ? -3.989 29.008 -14.635 1.00 65.44 96 TRP A O 1
ATOM 761 N N . LYS A 1 97 ? -2.070 30.036 -14.085 1.00 66.31 97 LYS A N 1
ATOM 762 C CA . LYS A 1 97 ? -1.663 30.367 -15.459 1.00 66.31 97 LYS A CA 1
ATOM 763 C C . LYS A 1 97 ? -0.631 29.346 -15.941 1.00 66.31 97 LYS A C 1
ATOM 765 O O . LYS A 1 97 ? 0.369 29.146 -15.255 1.00 66.31 97 LYS A O 1
ATOM 770 N N . HIS A 1 98 ? -0.911 28.722 -17.085 1.00 60.59 98 HIS A N 1
ATOM 771 C CA . HIS A 1 98 ? 0.053 27.933 -17.858 1.00 60.59 98 HIS A CA 1
ATOM 772 C C . HIS A 1 98 ? 1.195 28.804 -18.385 1.00 60.59 98 HIS A C 1
ATOM 774 O O . HIS A 1 98 ? 0.925 29.984 -18.717 1.00 60.59 98 HIS A O 1
#

Foldseek 3Di:
DADPVDRVHDFWDFPDDPDWQDDCQAADDPQAQAHRDKAFDDWDQDPVNFKIWTWIDGSVGDIDIDIDTPVVVVVRIDTPVPDDPDDDDVDDPVVDDD

Sequence (98 aa):
MFDLADPTKLLAVTKSPLLVAEAPYETGHDKLWTEYTIFPCGAILQDDRKTLRVYYGAGDYCTCLAETTLPELWSVMTPCSRLAERATVPFRIADWKH

Organism: NCBI:txid1076179

Secondary structure (DSSP, 8-state):
-B-SS-TTSB-EEESS-S----SHHHH--TT-SSTT-EEEEEEEE-TTSSEEEEEEEETTTEEEEEEEEHHHHHHTEEEGGGS-SS---SS-GGG---

Radius of gyration: 17.23 Å; chains: 1; bounding box: 33×47×37 Å